Protein AF-A0A6G1S1B2-F1 (afdb_monomer_lite)

Organism: NCBI:txid2861861

Foldseek 3Di:
DPPVVVVVVVCVVVVLVVLCVVQVPDPVSVVVSVVVVVVVVVVVLVPDDPVVNVVVCVVVVAQWAWDDPVVCVVCQVVQVVQAPPPPDRSNVWIKTKHACVVCVVCVVVSRFDDDPRITIGTPVRVD

Secondary structure (DSSP, 8-state):
--HHHHHHHHHHHHHHHHHHHHHTTSHHHHHHHHHHHHHHHHHHHHTS-HHHHHHHHHHHT---EEPPHHHHHHTHHHHHHHSTT--S-GGGS-EEEEEGGG-HHHHHTT-SEEETTEEEEEGGGT-

Radius of gyration: 18.25 Å; chains: 1; bounding box: 41×38×45 Å

Structure (mmCIF, N/CA/C/O backbone):
data_AF-A0A6G1S1B2-F1
#
_entry.id   AF-A0A6G1S1B2-F1
#
loop_
_atom_site.group_PDB
_atom_site.id
_atom_site.type_symbol
_atom_site.label_atom_id
_atom_site.label_alt_id
_atom_site.label_comp_id
_atom_site.label_asym_id
_atom_site.label_entity_id
_atom_site.label_seq_id
_atom_site.pdbx_PDB_ins_code
_atom_site.Cartn_x
_atom_site.Cartn_y
_atom_site.Cartn_z
_atom_site.occupancy
_atom_site.B_iso_or_equiv
_atom_site.auth_seq_id
_atom_site.auth_comp_id
_atom_site.auth_asym_id
_atom_site.auth_atom_id
_atom_site.pdbx_PDB_model_num
ATOM 1 N N . LEU A 1 1 ? 11.494 21.396 3.326 1.00 50.44 1 LEU A N 1
ATOM 2 C CA . LEU A 1 1 ? 12.176 20.185 2.818 1.00 50.44 1 LEU A CA 1
ATOM 3 C C . LEU A 1 1 ? 13.588 20.610 2.468 1.00 50.44 1 LEU A C 1
ATOM 5 O O . LEU A 1 1 ? 13.718 21.593 1.748 1.00 50.44 1 LEU A O 1
ATOM 9 N N . ALA A 1 2 ? 14.609 19.987 3.055 1.00 54.97 2 ALA A N 1
ATOM 10 C CA . ALA A 1 2 ? 15.991 20.320 2.722 1.00 54.97 2 ALA A CA 1
ATOM 11 C C . ALA A 1 2 ? 16.261 19.923 1.260 1.00 54.97 2 ALA A C 1
ATOM 13 O O . ALA A 1 2 ? 15.706 18.940 0.775 1.00 54.97 2 ALA A O 1
ATOM 14 N N . GLU A 1 3 ? 17.091 20.679 0.546 1.00 58.75 3 GLU A N 1
ATOM 15 C CA . GLU A 1 3 ? 17.373 20.485 -0.887 1.00 58.75 3 GLU A CA 1
ATOM 16 C C . GLU A 1 3 ? 17.856 19.051 -1.212 1.00 58.75 3 GLU A C 1
ATOM 18 O O . GLU A 1 3 ? 17.512 18.483 -2.250 1.00 58.75 3 GLU A O 1
ATOM 23 N N . GLY A 1 4 ? 18.546 18.409 -0.259 1.00 68.62 4 GLY A N 1
ATOM 24 C CA . GLY A 1 4 ? 18.976 17.010 -0.347 1.00 68.62 4 GLY A CA 1
ATOM 25 C C . GLY A 1 4 ? 17.836 15.982 -0.389 1.00 68.62 4 GLY A C 1
ATOM 26 O O . GLY A 1 4 ? 17.952 14.984 -1.101 1.00 68.62 4 GLY A O 1
ATOM 27 N N . ASP A 1 5 ? 16.709 16.238 0.283 1.00 80.00 5 ASP A N 1
ATOM 28 C CA . ASP A 1 5 ? 15.552 15.329 0.263 1.00 80.00 5 ASP A CA 1
ATOM 29 C C . ASP A 1 5 ? 14.878 15.317 -1.113 1.00 80.00 5 ASP A C 1
ATOM 31 O O . ASP A 1 5 ? 14.373 14.288 -1.567 1.00 80.00 5 ASP A O 1
ATOM 35 N N . TYR A 1 6 ? 14.866 16.465 -1.794 1.00 87.44 6 TYR A N 1
ATOM 36 C CA . TYR A 1 6 ? 14.256 16.589 -3.114 1.00 87.44 6 TYR A CA 1
ATOM 37 C C . TYR A 1 6 ? 15.073 15.858 -4.184 1.00 87.44 6 TYR A C 1
ATOM 39 O O . TYR A 1 6 ? 14.517 15.090 -4.970 1.00 87.44 6 TYR A O 1
ATOM 47 N N . GLU A 1 7 ? 16.397 16.039 -4.186 1.00 91.94 7 GLU A N 1
ATOM 48 C CA . GLU A 1 7 ? 17.304 15.323 -5.090 1.00 91.94 7 GLU A CA 1
ATOM 49 C C . GLU A 1 7 ? 17.217 13.803 -4.902 1.00 91.94 7 GLU A C 1
ATOM 51 O O . GLU A 1 7 ? 17.144 13.063 -5.887 1.00 91.94 7 GLU A O 1
ATOM 56 N N . ALA A 1 8 ? 17.176 13.328 -3.652 1.00 90.31 8 ALA A N 1
ATOM 57 C CA . ALA A 1 8 ? 17.036 11.907 -3.346 1.00 90.31 8 ALA A CA 1
ATOM 58 C C . ALA A 1 8 ? 15.715 11.334 -3.888 1.00 90.31 8 ALA A C 1
ATOM 60 O O . ALA A 1 8 ? 15.730 10.318 -4.583 1.00 90.31 8 ALA A O 1
ATOM 61 N N . ARG A 1 9 ? 14.588 12.025 -3.662 1.00 90.31 9 ARG A N 1
ATOM 62 C CA . ARG A 1 9 ? 13.274 11.627 -4.200 1.00 90.31 9 ARG A CA 1
ATOM 63 C C . ARG A 1 9 ? 13.241 11.632 -5.724 1.00 90.31 9 ARG A C 1
ATOM 65 O O . ARG A 1 9 ? 12.680 10.718 -6.323 1.00 90.31 9 ARG A O 1
ATOM 72 N N . ARG A 1 10 ? 13.850 12.635 -6.369 1.00 94.38 10 ARG A N 1
ATOM 73 C CA . ARG A 1 10 ? 13.909 12.687 -7.837 1.00 94.38 10 ARG A CA 1
ATOM 74 C C . ARG A 1 10 ? 14.698 11.504 -8.392 1.00 94.38 10 ARG A C 1
ATOM 76 O O . ARG A 1 10 ? 14.250 10.879 -9.350 1.00 94.38 10 ARG A O 1
ATOM 83 N N . LYS A 1 11 ? 15.858 11.202 -7.801 1.00 95.12 11 LYS A N 1
ATOM 84 C CA . LYS A 1 11 ? 16.687 10.061 -8.209 1.00 95.12 11 LYS A CA 1
ATOM 85 C C . LYS A 1 11 ? 15.928 8.750 -8.067 1.00 95.12 11 LYS A C 1
ATOM 87 O O . LYS A 1 11 ? 15.893 8.008 -9.037 1.00 95.12 11 LYS A O 1
ATOM 92 N N . ASP A 1 12 ? 15.282 8.529 -6.926 1.00 94.62 12 ASP A N 1
ATOM 93 C CA . ASP A 1 12 ? 14.482 7.333 -6.653 1.00 94.62 12 ASP A CA 1
ATOM 94 C C . ASP A 1 12 ? 13.368 7.127 -7.691 1.00 94.62 12 ASP A C 1
ATOM 96 O O . ASP A 1 12 ? 13.271 6.068 -8.317 1.00 94.62 12 ASP A O 1
ATOM 100 N N . HIS A 1 13 ? 12.604 8.191 -7.963 1.00 94.12 13 HIS A N 1
ATOM 101 C CA . HIS A 1 13 ? 11.539 8.177 -8.959 1.00 94.12 13 HIS A CA 1
ATOM 102 C C . HIS A 1 13 ? 12.077 7.817 -10.350 1.00 94.12 13 HIS A C 1
ATOM 104 O O . HIS A 1 13 ? 11.562 6.914 -11.001 1.00 94.12 13 HIS A O 1
ATOM 110 N N . ILE A 1 14 ? 13.156 8.466 -10.797 1.00 96.25 14 ILE A N 1
ATOM 111 C CA . ILE A 1 14 ? 13.759 8.185 -12.107 1.00 96.25 14 ILE A CA 1
ATOM 112 C C . ILE A 1 14 ? 14.319 6.756 -12.162 1.00 96.25 14 ILE A C 1
ATOM 114 O O . ILE A 1 14 ? 14.076 6.046 -13.140 1.00 96.25 14 ILE A O 1
ATOM 118 N N . SER A 1 15 ? 15.040 6.312 -11.127 1.00 95.81 15 SER A N 1
ATOM 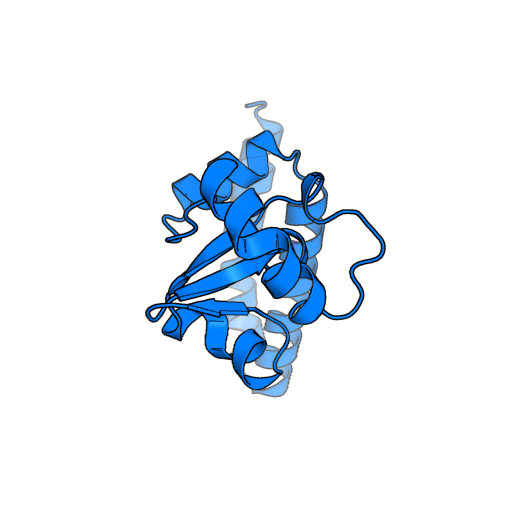119 C CA . SER A 1 15 ? 15.632 4.973 -11.103 1.00 95.81 15 SER A CA 1
ATOM 120 C C . SER A 1 15 ? 14.576 3.878 -11.183 1.00 95.81 15 SER A C 1
ATOM 122 O O . SER A 1 15 ? 14.759 2.948 -11.964 1.00 95.81 15 SER A O 1
ATOM 124 N N . HIS A 1 16 ? 13.448 4.011 -10.477 1.00 95.56 16 HIS A N 1
ATOM 125 C CA . HIS A 1 16 ? 12.366 3.025 -10.516 1.00 95.56 16 HIS A CA 1
ATOM 126 C C . HIS A 1 16 ? 11.866 2.782 -11.951 1.00 95.56 16 HIS A C 1
ATOM 128 O O . HIS A 1 16 ? 11.744 1.639 -12.401 1.00 95.56 16 HIS A O 1
ATOM 134 N N . PHE A 1 17 ? 11.629 3.854 -12.716 1.00 96.62 17 PHE A N 1
ATOM 135 C CA . PHE A 1 17 ? 11.147 3.737 -14.096 1.00 96.62 17 PHE A CA 1
ATOM 136 C C . PHE A 1 17 ? 12.208 3.212 -15.069 1.00 96.62 17 PHE A C 1
ATOM 138 O O . PHE A 1 17 ? 11.869 2.456 -15.978 1.00 96.62 17 PHE A O 1
ATOM 145 N N . ILE A 1 18 ? 13.485 3.550 -14.871 1.00 96.88 18 ILE A N 1
ATOM 146 C CA . ILE A 1 18 ? 14.576 2.983 -15.678 1.00 96.88 18 ILE A CA 1
ATOM 147 C C . ILE A 1 18 ? 14.700 1.475 -15.422 1.00 96.88 18 ILE A C 1
ATOM 149 O O . ILE A 1 18 ? 14.778 0.691 -16.367 1.00 96.88 18 ILE A O 1
ATOM 153 N N . LEU A 1 19 ? 14.671 1.049 -14.156 1.00 95.81 19 LEU A N 1
ATOM 154 C CA . LEU A 1 19 ? 14.789 -0.364 -13.793 1.00 95.81 19 LEU A CA 1
ATOM 155 C C . LEU A 1 19 ? 13.584 -1.173 -14.285 1.00 95.81 19 LEU A C 1
ATOM 157 O O . LEU A 1 19 ? 13.763 -2.295 -14.755 1.00 95.81 19 LEU A O 1
ATOM 161 N N . ARG A 1 20 ? 12.378 -0.592 -14.310 1.00 95.38 20 ARG A N 1
ATOM 162 C CA . ARG A 1 20 ? 11.212 -1.221 -14.952 1.00 95.38 20 ARG A CA 1
ATOM 163 C C . ARG A 1 20 ? 11.460 -1.602 -16.413 1.00 95.38 20 ARG A C 1
ATOM 165 O O . ARG A 1 20 ? 11.003 -2.662 -16.828 1.00 95.38 20 ARG A O 1
ATOM 172 N N . LEU A 1 21 ? 12.186 -0.785 -17.182 1.00 95.62 21 LEU A N 1
ATOM 173 C CA . LEU A 1 21 ? 12.545 -1.111 -18.570 1.00 95.62 21 LEU A CA 1
ATOM 174 C C . LEU A 1 21 ? 13.580 -2.242 -18.654 1.00 95.62 21 LEU A C 1
ATOM 176 O O . LEU A 1 21 ? 13.538 -3.049 -19.579 1.00 95.62 21 LEU A O 1
ATOM 180 N N . ALA A 1 22 ? 14.501 -2.323 -17.692 1.00 94.69 22 ALA A N 1
ATOM 181 C CA . ALA A 1 22 ? 15.518 -3.371 -17.656 1.00 94.69 22 ALA A CA 1
ATOM 182 C C . ALA A 1 22 ? 14.932 -4.738 -17.252 1.00 94.69 22 ALA A C 1
ATOM 184 O O . ALA A 1 22 ? 15.225 -5.749 -17.887 1.00 94.69 22 ALA A O 1
ATOM 185 N N . TYR A 1 23 ? 14.076 -4.771 -16.226 1.00 95.69 23 TYR A N 1
ATOM 186 C CA . TYR A 1 23 ? 13.583 -6.010 -15.613 1.00 95.69 23 TYR A CA 1
ATOM 187 C C . TYR A 1 23 ? 12.247 -6.517 -16.176 1.00 95.69 23 TYR A C 1
ATOM 189 O O . TYR A 1 23 ? 11.752 -7.549 -15.728 1.00 95.69 23 TYR A O 1
ATOM 197 N N . CYS A 1 24 ? 11.653 -5.857 -17.177 1.00 93.81 24 CYS A N 1
ATOM 198 C CA . CYS A 1 24 ? 10.396 -6.318 -17.783 1.00 93.81 24 CYS A CA 1
ATOM 199 C C . CYS A 1 24 ? 10.550 -7.508 -18.749 1.00 93.81 24 CYS A C 1
ATOM 201 O O . CYS A 1 24 ? 9.543 -8.082 -19.162 1.00 93.81 24 CYS A O 1
ATOM 203 N N . GLN A 1 25 ? 11.785 -7.883 -19.099 1.00 93.81 25 GLN A N 1
ATOM 204 C CA . GLN A 1 25 ? 12.090 -8.797 -20.208 1.00 93.81 25 GLN A CA 1
ATOM 205 C C . GLN A 1 25 ? 11.655 -10.250 -19.969 1.00 93.81 25 GLN A C 1
ATOM 207 O O . GLN A 1 25 ? 11.309 -10.949 -20.918 1.00 93.81 25 GLN A O 1
ATOM 212 N N . SER A 1 26 ? 11.652 -10.719 -18.718 1.00 96.00 26 SER A N 1
ATOM 213 C CA . SER A 1 26 ? 11.227 -12.079 -18.360 1.00 96.00 26 SER A CA 1
ATOM 214 C C . SER A 1 26 ? 10.293 -12.071 -17.151 1.00 96.00 26 SER A C 1
ATOM 216 O O . SER A 1 26 ? 10.187 -11.079 -16.430 1.00 96.00 26 SER A O 1
ATOM 218 N N . GLU A 1 27 ? 9.553 -13.161 -16.927 1.00 95.56 27 GLU A N 1
ATOM 219 C CA . GLU A 1 27 ? 8.742 -13.295 -15.706 1.00 95.56 27 GLU A CA 1
ATOM 220 C C . GLU A 1 27 ? 9.590 -13.321 -14.439 1.00 95.56 27 GLU A C 1
ATOM 222 O O . GLU A 1 27 ? 9.226 -12.669 -13.463 1.00 95.56 27 GLU A O 1
ATOM 227 N N . ASP A 1 28 ? 10.722 -14.019 -14.461 1.00 95.94 28 ASP A N 1
ATOM 228 C CA . ASP A 1 28 ? 11.572 -14.156 -13.279 1.00 95.94 28 ASP A CA 1
ATOM 229 C C . ASP A 1 28 ? 12.182 -12.813 -12.869 1.00 95.94 28 ASP A C 1
ATOM 231 O O . ASP A 1 28 ? 12.157 -12.463 -11.690 1.00 95.94 28 ASP A O 1
ATOM 235 N N . LEU A 1 29 ? 12.631 -12.006 -13.838 1.00 95.44 29 LEU A N 1
ATOM 236 C CA . LEU A 1 29 ? 13.128 -10.654 -13.576 1.00 95.44 29 LEU A CA 1
ATOM 237 C C . LEU A 1 29 ? 12.018 -9.737 -13.054 1.00 95.44 29 LEU A C 1
ATOM 239 O O . LEU A 1 29 ? 12.245 -8.988 -12.106 1.00 95.44 29 LEU A O 1
ATOM 243 N N . ARG A 1 30 ? 10.803 -9.834 -13.611 1.00 96.00 30 ARG A N 1
ATOM 244 C CA . ARG A 1 30 ? 9.645 -9.071 -13.123 1.00 96.00 30 ARG A CA 1
ATOM 245 C C . ARG A 1 30 ? 9.291 -9.436 -11.686 1.00 96.00 30 ARG A C 1
ATOM 247 O O . ARG A 1 30 ? 9.107 -8.536 -10.873 1.00 96.00 30 ARG A O 1
ATOM 254 N N . ARG A 1 31 ? 9.213 -10.731 -11.362 1.00 95.19 31 ARG A N 1
ATOM 255 C CA . ARG A 1 31 ? 8.932 -11.210 -9.997 1.00 95.19 31 ARG A CA 1
ATOM 256 C C . ARG A 1 31 ? 10.009 -10.754 -9.021 1.00 95.19 31 ARG A C 1
ATOM 258 O O . ARG A 1 31 ? 9.677 -10.247 -7.955 1.00 95.19 31 ARG A O 1
ATOM 265 N N . TRP A 1 32 ? 11.278 -10.891 -9.400 1.00 95.62 32 TRP A N 1
ATOM 266 C CA . TRP A 1 32 ? 12.400 -10.459 -8.573 1.00 95.62 32 TRP A CA 1
ATOM 267 C C . TRP A 1 32 ? 12.373 -8.947 -8.316 1.00 95.62 32 TRP A C 1
ATOM 269 O O . TRP A 1 32 ? 12.466 -8.524 -7.166 1.00 95.62 32 TRP A O 1
ATOM 279 N N . PHE A 1 33 ? 12.168 -8.136 -9.358 1.00 96.12 33 PHE A N 1
ATOM 280 C CA . PHE A 1 33 ? 12.089 -6.680 -9.232 1.00 96.12 33 PHE A CA 1
ATOM 281 C C . PHE A 1 33 ? 10.909 -6.246 -8.355 1.00 96.12 33 PHE A C 1
ATOM 283 O O . PHE A 1 33 ? 11.087 -5.423 -7.463 1.00 96.12 33 PHE A O 1
ATOM 290 N N . LEU A 1 34 ? 9.725 -6.841 -8.549 1.00 95.38 34 LEU A N 1
ATOM 291 C CA . LEU A 1 34 ? 8.561 -6.572 -7.701 1.00 95.38 34 LEU A CA 1
ATOM 292 C C . LEU A 1 34 ? 8.839 -6.911 -6.235 1.00 95.38 34 LEU A C 1
ATOM 294 O O . LEU A 1 34 ? 8.525 -6.104 -5.368 1.00 95.38 34 LEU A O 1
ATOM 298 N N . GLN A 1 35 ? 9.462 -8.057 -5.956 1.00 94.62 35 GLN A N 1
ATOM 299 C CA . GLN A 1 35 ? 9.809 -8.447 -4.590 1.00 94.62 35 GLN A CA 1
ATOM 300 C C . GLN A 1 35 ? 10.752 -7.429 -3.933 1.00 94.62 35 GLN A C 1
ATOM 302 O O . GLN A 1 35 ? 10.488 -6.988 -2.819 1.00 94.62 35 GLN A O 1
ATOM 307 N N . GLN A 1 36 ? 11.817 -7.018 -4.629 1.00 95.75 36 GLN A N 1
ATOM 308 C CA . GLN A 1 36 ? 12.773 -6.042 -4.096 1.00 95.75 36 GLN A CA 1
ATOM 309 C C . GLN A 1 36 ? 12.143 -4.661 -3.869 1.00 95.75 36 GLN A C 1
ATOM 311 O O . GLN A 1 36 ? 12.357 -4.056 -2.821 1.00 95.75 36 GLN A O 1
ATOM 316 N N . GLU A 1 37 ? 11.333 -4.172 -4.811 1.00 95.69 37 GLU A N 1
ATOM 317 C CA . GLU A 1 37 ? 10.617 -2.897 -4.660 1.00 95.69 37 GLU A CA 1
ATOM 318 C C . GLU A 1 37 ? 9.595 -2.946 -3.516 1.00 95.69 37 GLU A C 1
ATOM 320 O O . GLU A 1 37 ? 9.464 -1.983 -2.761 1.00 95.69 37 GLU A O 1
ATOM 325 N N . MET A 1 38 ? 8.899 -4.075 -3.342 1.00 93.50 38 MET A N 1
ATOM 326 C CA . MET A 1 38 ? 7.988 -4.274 -2.213 1.00 93.50 38 MET A CA 1
ATOM 327 C C . MET A 1 38 ? 8.729 -4.263 -0.876 1.00 93.50 38 MET A C 1
ATOM 329 O O . MET A 1 38 ? 8.262 -3.636 0.072 1.00 93.50 38 MET A O 1
ATOM 333 N N . ASP A 1 39 ? 9.883 -4.921 -0.787 1.00 93.44 39 ASP A N 1
ATOM 334 C CA . ASP A 1 39 ? 10.677 -4.948 0.443 1.00 93.44 39 ASP A CA 1
ATOM 335 C C . ASP A 1 39 ? 11.265 -3.564 0.769 1.00 93.44 39 ASP A C 1
ATOM 337 O O . ASP A 1 39 ? 11.258 -3.146 1.929 1.00 93.44 39 ASP A O 1
ATOM 341 N N . LEU A 1 40 ? 11.679 -2.800 -0.249 1.00 92.88 40 LEU A N 1
ATOM 342 C CA . LEU A 1 40 ? 12.105 -1.408 -0.086 1.00 92.88 40 LEU A CA 1
ATOM 343 C C . LEU A 1 40 ? 10.957 -0.514 0.403 1.00 92.88 40 LEU A C 1
ATOM 345 O O . LEU A 1 40 ? 11.161 0.315 1.295 1.00 92.88 40 LEU A O 1
ATOM 349 N N . LEU A 1 41 ? 9.755 -0.682 -0.157 1.00 91.75 41 LEU A N 1
ATOM 350 C CA . LEU A 1 41 ? 8.568 0.047 0.282 1.00 91.75 41 LEU A CA 1
ATOM 351 C C . LEU A 1 41 ? 8.236 -0.278 1.741 1.00 91.75 41 LEU A C 1
ATOM 353 O O . LEU A 1 41 ? 8.063 0.649 2.527 1.00 91.75 41 LEU A O 1
ATOM 357 N N . ARG A 1 42 ? 8.219 -1.563 2.118 1.00 89.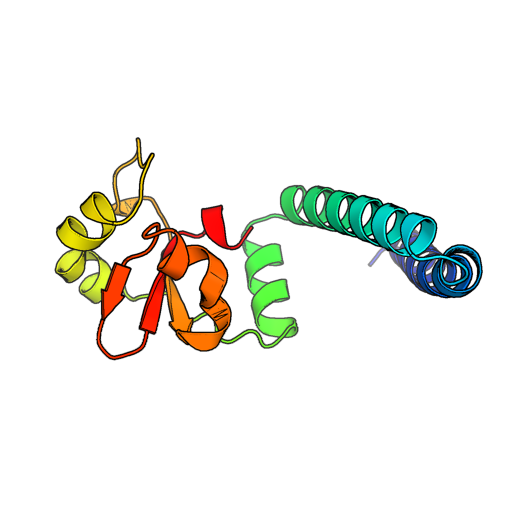44 42 ARG A N 1
ATOM 358 C CA . ARG A 1 42 ? 7.995 -2.001 3.507 1.00 89.44 42 ARG A CA 1
ATOM 359 C C . ARG A 1 42 ? 8.997 -1.381 4.466 1.00 89.44 42 ARG A C 1
ATOM 361 O O . ARG A 1 42 ? 8.604 -0.848 5.498 1.00 89.44 42 ARG A O 1
ATOM 368 N N . TYR A 1 43 ? 10.285 -1.415 4.125 1.00 91.00 43 TYR A N 1
ATOM 369 C CA . TYR A 1 43 ? 11.324 -0.797 4.946 1.00 91.00 43 TYR A CA 1
ATOM 370 C C . TYR A 1 43 ? 11.056 0.700 5.149 1.00 91.00 43 TYR A C 1
ATOM 372 O O . TYR A 1 43 ? 10.989 1.166 6.283 1.00 91.00 43 TYR A O 1
ATOM 380 N N . ARG A 1 44 ? 10.817 1.446 4.064 1.00 89.81 44 ARG A N 1
ATOM 381 C CA . ARG A 1 44 ? 10.527 2.886 4.142 1.00 89.81 44 ARG A CA 1
ATOM 382 C C . ARG A 1 44 ? 9.258 3.186 4.926 1.00 89.81 44 ARG A C 1
ATOM 384 O O . ARG A 1 44 ? 9.231 4.172 5.649 1.00 89.81 44 ARG A O 1
ATOM 391 N N . PHE A 1 45 ? 8.226 2.363 4.774 1.00 87.19 45 PHE A N 1
ATOM 392 C CA . PHE A 1 45 ? 6.960 2.522 5.477 1.00 87.19 45 PHE A CA 1
ATOM 393 C C . PHE A 1 45 ? 7.113 2.281 6.986 1.00 87.19 45 PHE A C 1
ATOM 395 O O . PHE A 1 45 ? 6.616 3.072 7.787 1.00 87.19 45 PHE A O 1
ATOM 402 N N . ASN A 1 46 ? 7.896 1.273 7.376 1.00 86.94 46 ASN A N 1
ATOM 403 C CA . ASN A 1 46 ? 8.212 0.984 8.776 1.00 86.94 46 ASN A CA 1
ATOM 404 C C . ASN A 1 46 ? 9.049 2.085 9.448 1.00 86.94 46 ASN A C 1
ATOM 406 O O . ASN A 1 46 ? 8.868 2.339 10.637 1.00 86.94 46 ASN A O 1
ATOM 410 N N . GLU A 1 47 ? 9.906 2.780 8.699 1.00 89.25 47 GLU A N 1
ATOM 411 C CA . GLU A 1 47 ? 10.683 3.925 9.201 1.00 89.25 47 GLU A CA 1
ATOM 412 C C . GLU A 1 47 ? 9.834 5.202 9.396 1.00 89.25 47 GLU A C 1
ATOM 414 O O . GLU A 1 47 ? 10.283 6.156 10.036 1.00 89.25 47 GLU A O 1
ATOM 419 N N . LEU A 1 48 ? 8.606 5.263 8.860 1.00 86.56 48 LEU A N 1
ATOM 420 C CA . LEU A 1 48 ? 7.711 6.408 9.063 1.00 86.56 48 LEU A CA 1
ATOM 421 C C . LEU A 1 48 ? 7.115 6.413 10.474 1.00 86.56 48 LEU A C 1
ATOM 423 O O . LEU A 1 48 ? 6.742 5.370 11.011 1.00 86.56 48 LEU A O 1
ATOM 427 N N . THR A 1 49 ? 6.919 7.615 11.022 1.00 87.19 49 THR A N 1
ATOM 428 C CA . THR A 1 49 ? 6.120 7.829 12.236 1.00 87.19 49 THR A CA 1
ATOM 429 C C . THR A 1 49 ? 4.633 7.612 11.961 1.00 87.19 49 THR A C 1
ATOM 431 O O . THR A 1 49 ? 4.164 7.896 10.857 1.00 87.19 49 THR A O 1
ATOM 434 N N . ASP A 1 50 ? 3.862 7.225 12.980 1.00 79.88 50 ASP A N 1
ATOM 435 C CA . ASP A 1 50 ? 2.413 6.975 12.858 1.00 79.88 50 ASP A CA 1
ATOM 436 C C . ASP A 1 50 ? 1.655 8.150 12.219 1.00 79.88 50 ASP A C 1
ATOM 438 O O . ASP A 1 50 ? 0.813 7.966 11.342 1.00 79.88 50 ASP A O 1
ATOM 442 N N . SER A 1 51 ? 2.026 9.386 12.572 1.00 83.06 51 SER A N 1
ATOM 443 C CA . SER A 1 51 ? 1.433 10.603 12.004 1.00 83.06 51 SER A CA 1
ATOM 444 C C . SER A 1 51 ? 1.713 10.794 10.509 1.00 83.06 51 SER A C 1
ATOM 446 O O . SER A 1 51 ? 0.895 11.375 9.796 1.00 83.06 51 SER A O 1
ATOM 448 N N . LEU A 1 52 ? 2.867 10.335 10.017 1.00 84.88 52 LEU A N 1
ATOM 449 C CA . LEU A 1 52 ? 3.207 10.377 8.596 1.00 84.88 52 LEU A CA 1
ATOM 450 C C . LEU A 1 52 ? 2.573 9.209 7.843 1.00 84.88 52 LEU A C 1
ATOM 452 O O . LEU A 1 52 ? 2.131 9.416 6.715 1.00 84.88 52 LEU A O 1
ATOM 456 N N . ARG A 1 53 ? 2.474 8.025 8.464 1.00 82.69 53 ARG A N 1
ATOM 457 C CA . ARG A 1 53 ? 1.740 6.883 7.897 1.00 82.69 53 ARG A CA 1
ATOM 458 C C . ARG A 1 53 ? 0.279 7.239 7.670 1.00 82.69 53 ARG A C 1
ATOM 460 O O . ARG A 1 53 ? -0.213 7.059 6.563 1.00 82.69 53 ARG A O 1
ATOM 467 N N . GLN A 1 54 ? -0.379 7.841 8.660 1.00 77.50 54 GLN A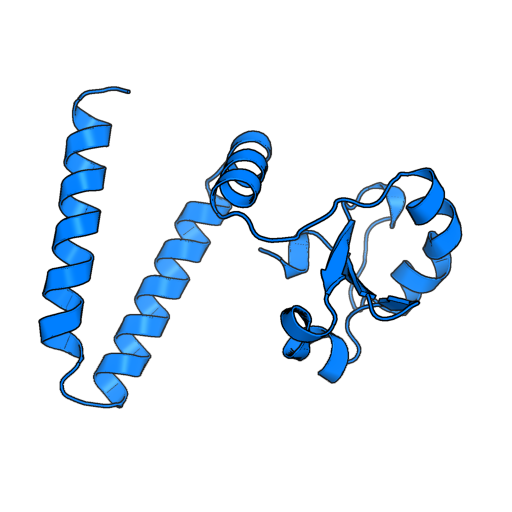 N 1
ATOM 468 C CA . GLN A 1 54 ? -1.769 8.274 8.525 1.00 77.50 54 GLN A CA 1
ATOM 469 C C . GLN A 1 54 ? -1.946 9.281 7.378 1.00 77.50 54 GLN A C 1
ATOM 471 O O . GLN A 1 54 ? -2.776 9.071 6.499 1.00 77.50 54 GLN A O 1
ATOM 476 N N . LYS A 1 55 ? -1.098 10.317 7.309 1.00 84.12 55 LYS A N 1
ATOM 477 C CA . LYS A 1 55 ? -1.116 11.287 6.198 1.00 84.12 55 LYS A CA 1
ATOM 478 C C . LYS A 1 55 ? -0.858 10.643 4.837 1.00 84.12 55 LYS A C 1
ATOM 480 O O . LYS A 1 55 ? -1.409 11.089 3.835 1.00 84.12 55 LYS A O 1
ATOM 485 N N . PHE A 1 56 ? 0.008 9.634 4.782 1.00 83.94 56 PHE A N 1
ATOM 486 C CA . PHE A 1 56 ? 0.268 8.882 3.559 1.00 83.94 56 PHE A CA 1
ATOM 487 C C . PHE A 1 56 ? -0.971 8.092 3.130 1.00 83.94 56 PHE A C 1
ATOM 489 O O . PHE A 1 56 ? -1.374 8.203 1.977 1.00 83.94 56 PHE A O 1
ATOM 496 N N . LEU A 1 57 ? -1.616 7.367 4.048 1.00 79.44 57 LEU A N 1
ATOM 497 C CA . LEU A 1 57 ? -2.841 6.614 3.762 1.00 79.44 57 LEU A CA 1
ATOM 498 C C . LEU A 1 57 ? -3.980 7.534 3.289 1.00 79.44 57 LEU A C 1
ATOM 500 O O . LEU A 1 57 ? -4.634 7.228 2.292 1.00 79.44 57 LEU A O 1
ATOM 504 N N . GLU A 1 58 ? -4.148 8.696 3.929 1.00 79.81 58 GLU A N 1
ATOM 505 C CA . GLU A 1 58 ? -5.096 9.737 3.503 1.00 79.81 58 GLU A CA 1
ATOM 506 C C . GLU A 1 58 ? -4.773 10.268 2.097 1.00 79.81 58 GLU A C 1
ATOM 508 O O . GLU A 1 58 ? -5.670 10.464 1.278 1.00 79.81 58 GLU A O 1
ATOM 513 N N . HIS A 1 59 ? -3.490 10.473 1.781 1.00 82.31 59 HIS A N 1
ATOM 514 C CA . HIS A 1 59 ? -3.063 10.978 0.475 1.00 82.31 59 HIS A CA 1
ATOM 515 C C . HIS A 1 59 ? -3.256 9.964 -0.659 1.00 82.31 59 HIS A C 1
ATOM 517 O O . HIS A 1 59 ? -3.623 10.347 -1.770 1.00 82.31 59 HIS A O 1
ATOM 523 N N . VAL A 1 60 ? -3.012 8.678 -0.392 1.00 78.62 60 VAL A N 1
ATOM 524 C CA . VAL A 1 60 ? -3.180 7.592 -1.374 1.00 78.62 60 VAL A CA 1
ATOM 525 C C . VAL A 1 60 ? -4.667 7.287 -1.623 1.00 78.62 60 VAL A C 1
ATOM 527 O O . VAL A 1 60 ? -4.996 6.584 -2.576 1.00 78.62 60 VAL A O 1
ATOM 530 N N . ASN A 1 61 ? -5.571 7.890 -0.841 1.00 69.00 61 ASN A N 1
ATOM 531 C CA . ASN A 1 61 ? -7.022 7.771 -0.977 1.00 69.00 61 ASN A CA 1
ATOM 532 C C . ASN A 1 61 ? -7.495 6.311 -0.904 1.00 69.00 61 ASN A C 1
ATOM 534 O O . ASN A 1 61 ? -8.393 5.885 -1.632 1.00 69.00 61 ASN A O 1
ATOM 538 N N . LEU A 1 62 ? -6.845 5.529 -0.039 1.00 69.06 62 LEU A N 1
ATOM 539 C CA . LEU A 1 62 ? -7.307 4.187 0.281 1.00 69.06 62 LEU A CA 1
ATOM 540 C C . LEU A 1 62 ? -8.465 4.309 1.285 1.00 69.06 62 LEU A C 1
ATOM 542 O O . LEU A 1 62 ? -8.339 5.069 2.249 1.00 69.06 62 LEU A O 1
ATOM 546 N N . PRO A 1 63 ? -9.587 3.594 1.086 1.00 65.75 63 PRO A N 1
ATOM 547 C CA . PRO A 1 63 ? -10.763 3.667 1.952 1.00 65.75 63 PRO A CA 1
ATOM 548 C C . PRO A 1 63 ? -10.527 2.909 3.269 1.00 65.75 63 PRO A C 1
ATOM 550 O O . PRO A 1 63 ? -11.180 1.908 3.558 1.00 65.75 63 PRO A O 1
ATOM 553 N N . PHE A 1 64 ? -9.561 3.366 4.065 1.00 72.25 64 PHE A N 1
ATOM 554 C CA . PHE A 1 64 ? -9.296 2.861 5.406 1.00 72.25 64 PHE A CA 1
ATOM 555 C C . PHE A 1 64 ? -9.995 3.763 6.420 1.00 72.25 64 PHE A C 1
ATOM 557 O O . PHE A 1 64 ? -9.452 4.774 6.864 1.00 72.25 64 PHE A O 1
ATOM 564 N N . GLU A 1 65 ? -11.221 3.405 6.789 1.00 77.44 65 GLU A N 1
ATOM 565 C CA . GLU A 1 65 ? -11.954 4.107 7.842 1.00 77.44 65 GLU A CA 1
ATOM 566 C C . GLU A 1 65 ? -11.543 3.536 9.202 1.00 77.44 65 GLU A C 1
ATOM 568 O O . GLU A 1 65 ? -11.858 2.388 9.517 1.00 77.44 65 GLU A O 1
ATOM 573 N N . ALA A 1 66 ? -10.838 4.312 10.029 1.00 81.88 66 ALA A N 1
ATOM 574 C CA . ALA A 1 66 ? -10.584 3.911 11.412 1.00 81.88 66 ALA A CA 1
ATOM 575 C C . ALA A 1 66 ? -11.919 3.751 12.162 1.00 81.88 66 ALA A C 1
ATOM 577 O O . ALA A 1 66 ? -12.803 4.605 12.060 1.00 81.88 66 ALA A O 1
ATOM 578 N N . ILE A 1 67 ? -12.081 2.656 12.909 1.00 84.56 67 ILE A N 1
ATOM 579 C CA . ILE A 1 67 ? -13.318 2.428 13.665 1.00 84.56 67 ILE A CA 1
ATOM 580 C C . ILE A 1 67 ? -13.381 3.320 14.906 1.00 84.56 67 ILE A C 1
ATOM 582 O O . ILE A 1 67 ? -12.360 3.606 15.531 1.00 84.56 67 ILE A O 1
AT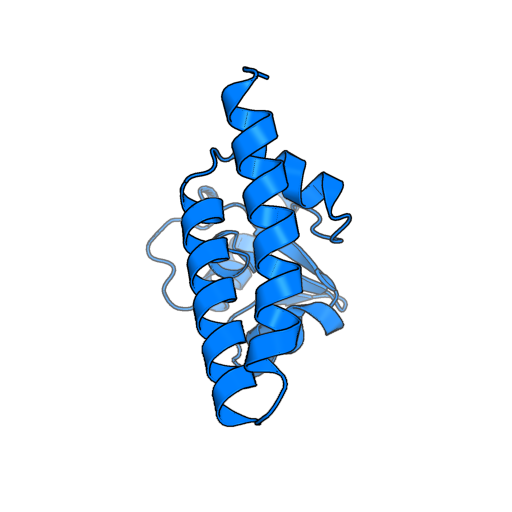OM 586 N N . SER A 1 68 ? -14.588 3.737 15.292 1.00 83.94 68 SER A N 1
ATOM 587 C CA . SER A 1 68 ? -14.791 4.458 16.550 1.00 83.94 68 SER A CA 1
ATOM 588 C C . SER A 1 68 ? -14.545 3.548 17.757 1.00 83.94 68 SER A C 1
ATOM 590 O O . SER A 1 68 ? -14.741 2.332 17.690 1.00 83.94 68 SER A O 1
ATOM 592 N N . GLU A 1 69 ? -14.155 4.144 18.886 1.00 82.75 69 GLU A N 1
ATOM 593 C CA . GLU A 1 69 ? -13.909 3.396 20.126 1.00 82.75 69 GLU A CA 1
ATOM 594 C C . GLU A 1 69 ? -15.187 2.707 20.643 1.00 82.75 69 GLU A C 1
ATOM 596 O O . GLU A 1 69 ? -15.114 1.604 21.180 1.00 82.75 69 GLU A O 1
ATOM 601 N N . ASP A 1 70 ? -16.366 3.289 20.395 1.00 84.00 70 ASP A N 1
ATOM 602 C CA . ASP A 1 70 ? -17.659 2.678 20.736 1.00 84.00 70 ASP A CA 1
ATOM 603 C C . ASP A 1 70 ? -17.895 1.376 19.955 1.00 84.00 70 ASP A C 1
ATOM 605 O O . ASP A 1 70 ? -18.215 0.338 20.539 1.00 84.00 70 ASP A O 1
ATOM 609 N N . LEU A 1 71 ? -17.670 1.404 18.634 1.00 82.38 71 LEU A N 1
ATOM 610 C CA . LEU A 1 71 ? -17.825 0.230 17.771 1.00 82.38 71 LEU A CA 1
ATOM 611 C C . LEU A 1 71 ? -16.776 -0.838 18.103 1.00 82.38 71 LEU A C 1
ATOM 613 O O . LEU A 1 71 ? -17.058 -2.035 18.095 1.00 82.38 71 LEU A O 1
ATOM 617 N N . LYS A 1 72 ? -15.559 -0.404 18.431 1.00 84.19 72 LYS A N 1
ATOM 618 C CA . LYS A 1 72 ? -14.472 -1.276 18.877 1.00 84.19 72 LYS A CA 1
ATOM 619 C C . LYS A 1 72 ? -14.788 -1.958 20.207 1.00 84.19 72 LYS A C 1
ATOM 621 O O . LYS A 1 72 ? -14.464 -3.131 20.371 1.00 84.19 72 LYS A O 1
ATOM 626 N N . ALA A 1 73 ? -15.427 -1.255 21.142 1.00 83.69 73 ALA A N 1
ATOM 627 C CA . ALA A 1 73 ? -15.865 -1.829 22.409 1.00 83.69 73 ALA A CA 1
ATOM 628 C C . ALA A 1 73 ? -16.964 -2.882 22.197 1.00 83.69 73 ALA A C 1
ATOM 630 O O . ALA A 1 73 ? -16.871 -3.970 22.771 1.00 83.69 73 ALA A O 1
ATOM 631 N N . GLU A 1 74 ? -17.942 -2.596 21.331 1.00 86.44 74 GLU A N 1
ATOM 632 C CA . GLU A 1 74 ? -19.017 -3.530 20.968 1.00 86.44 74 GLU A CA 1
ATOM 633 C C . GLU A 1 74 ? -18.464 -4.812 20.327 1.00 86.44 74 GLU A C 1
ATOM 635 O O . GLU A 1 74 ? -18.808 -5.918 20.740 1.00 86.44 74 GLU A O 1
ATOM 640 N N . LEU A 1 75 ? -17.549 -4.670 19.363 1.00 83.56 75 LEU A N 1
ATOM 641 C CA . LEU A 1 75 ? -16.981 -5.784 18.595 1.00 83.56 75 LEU A CA 1
ATOM 642 C C . LEU A 1 75 ? -15.750 -6.425 19.254 1.00 83.56 75 LEU A C 1
ATOM 644 O O . LEU A 1 75 ? -15.138 -7.324 18.679 1.00 83.56 75 LEU A O 1
ATOM 648 N N . SER A 1 76 ? -15.361 -5.987 20.454 1.00 82.12 76 SER A N 1
ATOM 649 C CA . SER A 1 76 ? -14.081 -6.352 21.080 1.00 82.12 76 SER A CA 1
ATOM 650 C C . SER A 1 76 ? -13.854 -7.864 21.184 1.00 82.12 76 SER A C 1
ATOM 652 O O . SER A 1 76 ? -12.783 -8.358 20.828 1.00 82.12 76 SER A O 1
ATOM 654 N N . HIS A 1 77 ? -14.872 -8.610 21.613 1.00 83.06 77 HIS A N 1
ATOM 655 C CA . HIS A 1 77 ? -14.814 -10.067 21.736 1.00 83.06 77 HIS A CA 1
ATOM 656 C C . HIS A 1 77 ? -14.649 -10.762 20.372 1.00 83.06 77 HIS A C 1
ATOM 658 O O . HIS A 1 77 ? -13.867 -11.701 20.228 1.00 83.06 77 HIS A O 1
ATOM 664 N N . GLU A 1 78 ? -15.355 -10.285 19.347 1.00 85.12 78 GLU A N 1
ATOM 665 C CA . GLU A 1 78 ? -15.334 -10.864 17.999 1.00 85.12 78 GLU A CA 1
ATOM 666 C C . GLU A 1 78 ? -14.011 -10.574 17.280 1.00 85.12 78 GLU A C 1
ATOM 668 O O . GLU A 1 78 ? -13.446 -11.465 16.638 1.00 85.12 78 GLU A O 1
ATOM 673 N N . LEU A 1 79 ? -13.472 -9.364 17.455 1.00 83.75 79 LEU A N 1
ATOM 674 C CA . LEU A 1 79 ? -12.154 -8.968 16.955 1.00 83.75 79 LEU A CA 1
ATOM 675 C C . LEU A 1 79 ? -11.041 -9.820 17.575 1.00 83.75 79 LEU A C 1
ATOM 677 O O . LEU A 1 79 ? -10.141 -10.263 16.861 1.00 83.75 79 LEU A O 1
ATOM 681 N N . GLN A 1 80 ? -11.123 -10.106 18.879 1.00 81.44 80 GLN A N 1
ATOM 682 C CA . GLN A 1 80 ? -10.144 -10.947 19.569 1.00 81.44 80 GLN A CA 1
ATOM 683 C C . GLN A 1 80 ? -10.156 -12.391 19.054 1.00 81.44 80 GLN A C 1
ATOM 685 O O . GLN A 1 80 ? -9.101 -12.983 18.843 1.00 81.44 80 GLN A O 1
ATOM 690 N N . MET A 1 81 ? -11.345 -12.953 18.830 1.00 80.75 81 MET A N 1
ATOM 691 C CA . MET A 1 81 ? -11.506 -14.326 18.342 1.00 80.75 81 MET A CA 1
ATOM 692 C C . MET A 1 81 ? -11.097 -14.488 16.874 1.00 80.75 81 MET A C 1
ATOM 694 O O . MET A 1 81 ? -10.622 -15.552 16.479 1.00 80.75 81 MET A O 1
ATOM 698 N N . SER A 1 82 ? -11.292 -13.445 16.067 1.00 78.69 82 SER A N 1
ATOM 699 C CA . SER A 1 82 ? -11.082 -13.495 14.616 1.00 78.69 82 SER A CA 1
ATOM 700 C C . SER A 1 82 ? -9.667 -13.117 14.183 1.00 78.69 82 SER A C 1
ATOM 702 O O . SER A 1 82 ? -9.338 -13.336 13.022 1.00 78.69 82 SER A O 1
ATOM 704 N N . THR A 1 83 ? -8.840 -12.572 15.086 1.00 74.94 83 THR A N 1
ATOM 705 C CA . THR A 1 83 ? -7.469 -12.123 14.793 1.00 74.94 83 THR A CA 1
ATOM 706 C C . THR A 1 83 ? -6.446 -13.077 15.430 1.00 74.94 83 THR A C 1
ATOM 708 O O . THR A 1 83 ? -6.149 -12.966 16.624 1.00 74.94 83 THR A O 1
ATOM 711 N N . PRO A 1 84 ? -5.883 -14.044 14.680 1.00 67.25 84 PRO A N 1
ATOM 712 C CA . PRO A 1 84 ? -4.944 -15.015 15.232 1.00 67.25 84 PRO A CA 1
ATOM 713 C C . PRO A 1 84 ? -3.625 -14.338 15.630 1.00 67.25 84 PRO A C 1
ATOM 715 O O . PRO A 1 84 ? -3.024 -13.623 14.832 1.00 67.25 84 PRO A O 1
ATOM 718 N N . GLY A 1 85 ? -3.125 -14.608 16.840 1.00 66.56 85 GLY A N 1
ATOM 719 C CA . GLY A 1 85 ? -1.829 -14.087 17.303 1.00 66.56 85 GLY A CA 1
ATOM 720 C C . GLY A 1 85 ? -1.884 -12.728 18.009 1.00 66.56 85 GLY A C 1
ATOM 721 O O . GLY A 1 85 ? -0.835 -12.125 18.239 1.00 66.56 85 GLY A O 1
ATOM 722 N N . LEU A 1 86 ? -3.077 -12.254 18.384 1.00 64.62 86 LEU A N 1
ATOM 723 C CA . LEU A 1 86 ? -3.240 -11.079 19.238 1.00 64.62 86 LEU A CA 1
ATOM 724 C C . LEU A 1 86 ? -2.786 -11.400 20.674 1.00 64.62 86 LEU A C 1
ATOM 726 O O . LEU A 1 86 ? -3.495 -12.049 21.438 1.00 64.62 86 LEU A O 1
ATOM 730 N N . THR A 1 87 ? -1.576 -10.977 21.043 1.00 57.88 87 THR A N 1
ATOM 731 C CA . THR A 1 87 ? -1.060 -11.094 22.421 1.00 57.88 87 THR A CA 1
ATOM 732 C C . THR A 1 87 ? -1.433 -9.894 23.293 1.00 57.88 87 THR A C 1
ATOM 734 O O . THR A 1 87 ? -1.339 -9.966 24.515 1.00 57.88 87 THR A O 1
ATOM 737 N N . CYS A 1 88 ? -1.822 -8.781 22.669 1.00 60.28 88 CYS A N 1
ATOM 738 C CA . CYS A 1 88 ? -2.200 -7.525 23.308 1.00 60.28 88 CYS A CA 1
ATOM 739 C C . CYS A 1 88 ? -3.722 -7.343 23.354 1.00 60.28 88 CYS A C 1
ATOM 741 O O . CYS A 1 88 ? -4.481 -7.996 22.636 1.00 60.28 88 CYS A O 1
ATOM 743 N N . ASN A 1 89 ? -4.167 -6.458 24.246 1.00 67.00 89 ASN A N 1
ATOM 744 C CA . ASN A 1 89 ? -5.577 -6.157 24.431 1.00 67.00 89 ASN A CA 1
ATOM 745 C C . ASN A 1 89 ? -6.110 -5.445 23.179 1.00 67.00 89 ASN A C 1
ATOM 747 O O . ASN A 1 89 ? -5.466 -4.529 22.672 1.00 67.00 89 ASN A O 1
ATOM 751 N N . VAL A 1 90 ? -7.300 -5.825 22.700 1.00 69.44 90 VAL A N 1
ATOM 752 C CA . VAL A 1 90 ? -7.936 -5.238 21.498 1.00 69.44 90 VAL A CA 1
ATOM 753 C C . VAL A 1 90 ? -8.018 -3.708 21.598 1.00 69.44 90 VAL A C 1
ATOM 755 O O . VAL A 1 90 ? -7.945 -3.010 20.593 1.00 69.44 90 VAL A O 1
ATOM 758 N N . LYS A 1 91 ? -8.102 -3.179 22.825 1.00 68.62 91 LYS A N 1
ATOM 759 C CA . LYS A 1 91 ? -8.141 -1.746 23.148 1.00 68.62 91 LYS A CA 1
ATOM 760 C C . LYS A 1 91 ? -6.899 -0.967 22.717 1.00 68.62 91 LYS A C 1
ATOM 762 O O . LYS A 1 91 ? -7.040 0.183 22.319 1.00 68.62 91 LYS A O 1
ATOM 767 N N . ASP A 1 92 ? -5.724 -1.582 22.708 1.00 73.44 92 ASP A N 1
ATOM 768 C CA . ASP A 1 92 ? -4.471 -0.878 22.399 1.00 73.44 92 ASP A CA 1
ATOM 769 C C . ASP A 1 92 ? -4.182 -0.827 20.890 1.00 73.44 92 ASP A C 1
ATOM 771 O O . ASP A 1 92 ? -3.243 -0.169 20.449 1.00 73.44 92 ASP A O 1
ATOM 775 N N . ILE A 1 93 ? -4.988 -1.524 20.085 1.00 77.56 93 ILE A N 1
ATOM 776 C CA . ILE A 1 93 ? -4.768 -1.693 18.651 1.00 77.56 93 ILE A CA 1
ATOM 777 C C . ILE A 1 93 ? -5.770 -0.841 17.875 1.00 77.56 93 ILE A C 1
ATOM 779 O O . ILE A 1 93 ? -6.971 -0.839 18.159 1.00 77.56 93 ILE A O 1
ATOM 783 N N . MET A 1 94 ? -5.280 -0.119 16.872 1.00 79.19 94 MET A N 1
ATOM 784 C CA . MET A 1 94 ? -6.125 0.550 15.885 1.00 79.19 94 MET A CA 1
ATOM 785 C C . MET A 1 94 ? -6.673 -0.485 14.901 1.00 79.19 94 MET A C 1
ATOM 787 O O . MET A 1 94 ? -5.919 -1.282 14.338 1.00 79.19 94 MET A O 1
ATOM 791 N N . PHE A 1 95 ? -7.984 -0.457 14.688 1.00 85.00 95 PHE A N 1
ATOM 792 C CA . PHE A 1 95 ? -8.660 -1.276 13.688 1.00 85.00 95 PHE A CA 1
ATOM 793 C C . PHE A 1 95 ? -9.243 -0.378 12.606 1.00 85.00 95 PHE A C 1
ATOM 795 O O . PHE A 1 95 ? -9.758 0.707 12.887 1.00 85.00 95 PHE A O 1
ATOM 802 N N . TYR A 1 96 ? -9.199 -0.867 11.375 1.00 86.31 96 TYR A N 1
ATOM 803 C CA . TYR A 1 96 ? -9.738 -0.183 10.215 1.00 86.31 96 TYR A CA 1
ATOM 804 C C . TYR A 1 96 ? -10.827 -1.032 9.585 1.00 86.31 96 TYR A C 1
ATOM 806 O O . TYR A 1 96 ? -10.726 -2.257 9.491 1.00 86.31 96 TYR A O 1
ATOM 814 N N . LYS A 1 97 ? -11.878 -0.355 9.154 1.00 88.25 97 LYS A N 1
ATOM 815 C CA . LYS A 1 97 ? -12.971 -0.902 8.375 1.00 88.25 97 LYS A CA 1
ATOM 816 C C . LYS A 1 97 ? -12.611 -0.775 6.899 1.00 88.25 97 LYS A C 1
ATOM 818 O O . LYS A 1 97 ? -12.318 0.318 6.419 1.00 88.25 97 LYS A O 1
ATOM 823 N N . VAL A 1 98 ? -12.645 -1.903 6.199 1.00 86.31 98 VAL A N 1
ATOM 824 C CA . VAL A 1 98 ? -12.227 -2.035 4.799 1.00 86.31 98 VAL A CA 1
ATOM 825 C C . VAL A 1 98 ? -13.310 -2.767 4.013 1.00 86.31 98 VAL A C 1
ATOM 827 O O . VAL A 1 98 ? -13.980 -3.660 4.540 1.00 86.31 98 VAL A O 1
ATOM 830 N N . GLY A 1 99 ? -13.508 -2.392 2.749 1.00 87.56 99 GLY A N 1
ATOM 831 C CA . GLY A 1 99 ? -14.402 -3.117 1.850 1.00 87.56 99 GLY A CA 1
ATOM 832 C C . GLY A 1 99 ? -13.943 -4.565 1.668 1.00 87.56 99 GLY A C 1
ATOM 833 O O . GLY A 1 99 ? -12.751 -4.840 1.544 1.00 87.56 99 GLY A O 1
ATOM 834 N N . LEU A 1 100 ? -14.882 -5.514 1.631 1.00 84.56 100 LEU A N 1
ATOM 835 C CA . LEU A 1 100 ? -14.534 -6.935 1.542 1.00 84.56 100 LEU A CA 1
ATOM 836 C C . LEU A 1 100 ? -13.662 -7.257 0.312 1.00 84.56 100 LEU A C 1
ATOM 838 O O . LEU A 1 100 ? -12.762 -8.085 0.404 1.00 84.56 100 LEU A O 1
ATOM 842 N N . ALA A 1 101 ? -13.892 -6.577 -0.815 1.00 84.88 101 ALA A N 1
ATOM 843 C CA . ALA A 1 101 ? -13.121 -6.758 -2.047 1.00 84.88 101 ALA A CA 1
ATOM 844 C C . ALA A 1 101 ? -11.625 -6.418 -1.900 1.00 84.88 101 ALA A C 1
ATOM 846 O O . ALA A 1 101 ? -10.803 -7.026 -2.581 1.00 84.88 101 ALA A O 1
ATOM 847 N N . ASP A 1 102 ? -11.272 -5.510 -0.990 1.00 82.44 102 ASP A N 1
ATOM 848 C CA . ASP A 1 102 ? -9.886 -5.081 -0.777 1.00 82.44 102 ASP A CA 1
ATOM 849 C C . ASP A 1 102 ? -9.165 -5.954 0.268 1.00 82.44 102 ASP A C 1
ATOM 851 O O . ASP A 1 102 ? -7.940 -5.978 0.326 1.00 82.44 102 ASP A O 1
ATOM 855 N N . ALA A 1 103 ? -9.910 -6.730 1.066 1.00 84.06 103 ALA A N 1
ATOM 856 C CA . ALA A 1 103 ? -9.387 -7.589 2.134 1.00 84.06 103 ALA A CA 1
ATOM 857 C C . ALA A 1 103 ? -9.425 -9.096 1.791 1.00 84.06 103 ALA A C 1
ATOM 859 O O . ALA A 1 103 ? -9.487 -9.943 2.691 1.00 84.06 103 ALA A O 1
ATOM 860 N N . VAL A 1 104 ? -9.402 -9.450 0.497 1.00 85.62 104 VAL A N 1
ATOM 861 C CA . VAL A 1 104 ? -9.612 -10.829 0.004 1.00 85.62 104 VAL A CA 1
ATOM 862 C C . VAL A 1 104 ? -8.672 -11.852 0.617 1.00 85.62 104 VAL A C 1
ATOM 864 O O . VAL A 1 104 ? -9.118 -12.904 1.083 1.00 85.62 104 VAL A O 1
ATOM 867 N N . ASP A 1 105 ? -7.385 -11.537 0.678 1.00 85.12 105 ASP A N 1
ATOM 868 C CA . ASP A 1 105 ? -6.388 -12.470 1.196 1.00 85.12 105 ASP A CA 1
ATOM 869 C C . ASP A 1 105 ? -6.552 -12.718 2.703 1.00 85.12 105 ASP A C 1
ATOM 871 O O . ASP A 1 105 ? -6.352 -13.839 3.184 1.00 85.12 105 ASP A O 1
ATOM 875 N N . LEU A 1 106 ? -6.997 -11.700 3.444 1.00 83.88 106 LEU A N 1
ATOM 876 C CA . LEU A 1 106 ? -7.189 -11.767 4.890 1.00 83.88 106 LEU A CA 1
ATOM 877 C C . LEU A 1 106 ? -8.440 -12.564 5.262 1.00 83.88 106 LEU A C 1
ATOM 879 O O . LEU A 1 106 ? -8.379 -13.452 6.122 1.00 83.88 106 LEU A O 1
ATOM 883 N N . PHE A 1 107 ? -9.573 -12.306 4.599 1.00 82.31 107 PHE A N 1
ATOM 884 C CA . PHE A 1 107 ? -10.804 -13.030 4.911 1.00 82.31 107 PHE A CA 1
ATOM 885 C C . PHE A 1 107 ? -10.769 -14.472 4.398 1.00 82.31 107 PHE A C 1
ATOM 887 O O . PHE A 1 107 ? -11.285 -15.373 5.065 1.00 82.31 107 PHE A O 1
ATOM 894 N N . ARG A 1 108 ? -10.110 -14.737 3.257 1.00 85.38 108 ARG A N 1
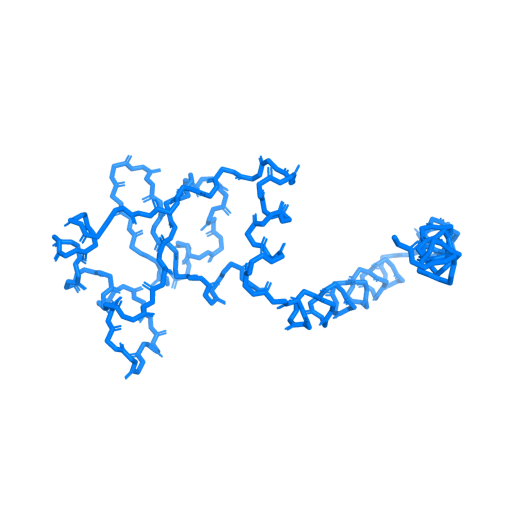ATOM 895 C CA . ARG A 1 108 ? -9.914 -16.104 2.746 1.00 85.38 108 ARG A CA 1
ATOM 896 C C . ARG A 1 108 ? -9.130 -16.961 3.737 1.00 85.38 108 ARG A C 1
ATOM 898 O O . ARG A 1 108 ? -9.417 -18.148 3.885 1.00 85.38 108 ARG A O 1
ATOM 905 N N . ALA A 1 109 ? -8.175 -16.353 4.435 1.00 84.25 109 ALA A N 1
ATOM 906 C CA . ALA A 1 109 ? -7.391 -16.996 5.480 1.00 84.25 109 ALA A CA 1
ATOM 907 C C . ALA A 1 109 ? -8.089 -17.027 6.856 1.00 84.25 109 ALA A C 1
ATOM 909 O O . ALA A 1 109 ? -7.499 -17.541 7.805 1.00 84.25 109 ALA A O 1
ATOM 910 N N . ARG A 1 110 ? -9.324 -16.503 6.976 1.00 82.38 110 ARG A N 1
ATOM 911 C CA . ARG A 1 110 ? -10.073 -16.336 8.240 1.00 82.38 110 ARG A CA 1
ATOM 912 C C . ARG A 1 110 ? -9.263 -15.611 9.324 1.00 82.38 110 ARG A C 1
ATOM 914 O O . ARG A 1 110 ? -9.291 -16.007 10.484 1.00 82.38 110 ARG A O 1
ATOM 921 N N . LYS A 1 111 ? -8.511 -14.581 8.924 1.00 83.12 111 LYS A N 1
ATOM 922 C CA . LYS A 1 111 ? -7.655 -13.787 9.823 1.00 83.12 111 LYS A CA 1
ATOM 923 C C . LYS A 1 111 ? -8.284 -12.473 10.289 1.00 83.12 111 LYS A C 1
ATOM 925 O O . LYS A 1 111 ? -7.661 -11.754 11.058 1.00 83.12 111 LYS A O 1
ATOM 930 N N . VAL A 1 112 ? -9.472 -12.141 9.785 1.00 85.88 112 VAL A N 1
ATOM 931 C CA . VAL A 1 112 ? -10.157 -10.870 10.048 1.00 85.88 112 VAL A CA 1
ATOM 932 C C . VAL A 1 112 ? -11.626 -11.106 10.348 1.00 85.88 112 VAL A C 1
ATOM 934 O O . VAL A 1 112 ? -12.230 -12.069 9.867 1.00 85.88 112 VAL A O 1
ATOM 937 N N . PHE A 1 113 ? -12.199 -10.202 11.135 1.00 88.00 113 PHE A N 1
ATOM 938 C CA . PHE A 1 113 ? -13.625 -10.185 11.421 1.00 88.00 113 PHE A CA 1
ATOM 939 C C . PHE A 1 113 ? -14.396 -9.528 10.269 1.00 88.00 113 PHE A C 1
ATOM 941 O O . PHE A 1 113 ? -13.906 -8.578 9.657 1.00 88.00 113 PHE A O 1
ATOM 948 N N . ILE A 1 114 ? -15.599 -10.021 9.970 1.00 89.00 114 ILE A N 1
ATOM 949 C CA . ILE A 1 114 ? -16.439 -9.526 8.874 1.00 89.00 114 ILE A CA 1
ATOM 950 C C . ILE A 1 114 ? -17.847 -9.271 9.405 1.00 89.00 114 ILE A C 1
ATOM 952 O O . ILE A 1 114 ? -18.463 -10.176 9.965 1.00 89.00 114 ILE A O 1
ATOM 956 N N . LYS A 1 115 ? -18.379 -8.070 9.171 1.00 88.25 115 LYS A N 1
ATOM 957 C CA . LYS A 1 115 ? -19.760 -7.695 9.511 1.00 88.25 115 LYS A CA 1
ATOM 958 C C . LYS A 1 115 ? -20.304 -6.733 8.458 1.00 88.25 115 LYS A C 1
ATOM 960 O O . LYS A 1 115 ? -19.582 -5.859 7.988 1.00 88.25 115 LYS A O 1
ATOM 965 N N . ASP A 1 116 ? -21.552 -6.944 8.044 1.00 87.06 116 ASP A N 1
ATOM 966 C CA . ASP A 1 116 ? -22.285 -6.084 7.099 1.00 87.06 116 ASP A CA 1
ATOM 967 C C . ASP A 1 116 ? -21.543 -5.766 5.782 1.00 87.06 116 ASP A C 1
ATOM 969 O O . ASP A 1 116 ? -21.662 -4.677 5.226 1.00 87.06 116 ASP A O 1
ATOM 973 N N . GLY A 1 117 ? -20.762 -6.722 5.263 1.00 85.44 117 GLY A N 1
ATOM 974 C CA . GLY A 1 117 ? -20.002 -6.552 4.014 1.00 85.44 117 GLY A CA 1
ATOM 975 C C . GLY A 1 117 ? -18.667 -5.812 4.162 1.00 85.44 117 GLY A C 1
ATOM 976 O O . GLY A 1 117 ? -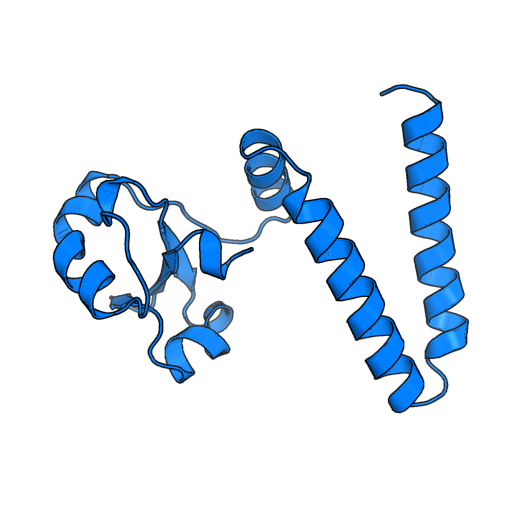18.021 -5.523 3.154 1.00 85.44 117 GLY A O 1
ATOM 977 N N . PHE A 1 118 ? -18.228 -5.550 5.395 1.00 88.62 118 PHE A N 1
ATOM 978 C CA . PHE A 1 118 ? -16.937 -4.941 5.703 1.00 88.62 118 PHE A CA 1
ATOM 979 C C . PHE A 1 118 ? -16.045 -5.891 6.495 1.00 88.62 118 PHE A C 1
ATOM 981 O O . PHE A 1 118 ? -16.523 -6.651 7.339 1.00 88.62 118 PHE A O 1
ATOM 988 N N . ALA A 1 119 ? -14.745 -5.822 6.227 1.00 89.88 119 ALA A N 1
ATOM 989 C CA . ALA A 1 119 ? -13.706 -6.483 7.000 1.00 89.88 119 ALA A CA 1
ATOM 990 C C . ALA A 1 119 ? -13.094 -5.502 8.007 1.00 89.88 119 ALA A C 1
ATOM 992 O O . ALA A 1 119 ? -12.857 -4.337 7.688 1.00 89.88 119 ALA A O 1
ATOM 993 N N . TYR A 1 120 ? -12.822 -5.989 9.214 1.00 88.75 120 TYR A N 1
ATOM 994 C CA . TYR A 1 120 ? -12.194 -5.236 10.292 1.00 88.75 120 TYR A CA 1
ATOM 995 C C . TYR A 1 120 ? -10.768 -5.743 10.465 1.00 88.75 120 TYR A C 1
ATOM 997 O O . TYR A 1 120 ? -10.550 -6.873 10.908 1.00 88.75 120 TYR A O 1
ATOM 1005 N N . VAL A 1 121 ? -9.810 -4.911 10.067 1.00 86.94 121 VAL A N 1
ATOM 1006 C CA . VAL A 1 121 ? -8.400 -5.275 9.927 1.00 86.94 121 VAL A CA 1
ATOM 1007 C C . VAL A 1 121 ? -7.574 -4.517 10.970 1.00 86.94 121 VAL A C 1
ATOM 1009 O O . VAL A 1 121 ? -7.731 -3.298 11.088 1.00 86.94 121 VAL A O 1
ATOM 1012 N N . PRO A 1 122 ? -6.716 -5.190 11.755 1.00 85.81 122 PRO A N 1
ATOM 1013 C CA . PRO A 1 122 ? -5.805 -4.501 12.663 1.00 85.81 122 PRO A CA 1
ATOM 1014 C C . PRO A 1 122 ? -4.734 -3.745 11.868 1.00 85.81 122 PRO A C 1
ATOM 1016 O O . PRO A 1 122 ? -4.308 -4.202 10.812 1.00 85.81 122 PRO A O 1
ATOM 1019 N N . GLN A 1 123 ? -4.227 -2.634 12.408 1.00 78.75 123 GLN A N 1
ATOM 1020 C CA . GLN A 1 123 ? -3.172 -1.833 11.765 1.00 78.75 123 GLN A CA 1
ATOM 1021 C C . GLN A 1 123 ? -1.973 -2.674 11.296 1.00 78.75 123 GLN A C 1
ATOM 1023 O O . GLN A 1 123 ? -1.447 -2.464 10.213 1.00 78.75 123 GLN A O 1
ATOM 1028 N N . LYS A 1 124 ? -1.590 -3.682 12.085 1.00 76.44 124 LYS A N 1
ATOM 1029 C CA . LYS A 1 124 ? -0.468 -4.577 11.782 1.00 76.44 124 LYS A CA 1
ATOM 1030 C C . LYS A 1 124 ? -0.635 -5.379 10.484 1.00 76.44 124 LYS A C 1
ATOM 1032 O O . LYS A 1 124 ? 0.369 -5.756 9.902 1.00 76.44 124 LYS A O 1
ATOM 1037 N N . ASP A 1 125 ? -1.868 -5.679 10.076 1.00 74.69 125 ASP A N 1
ATOM 1038 C CA . ASP A 1 125 ? -2.147 -6.444 8.850 1.00 74.69 125 ASP A CA 1
ATOM 1039 C C . ASP A 1 125 ? -2.390 -5.528 7.631 1.00 74.69 125 ASP A C 1
ATOM 1041 O O . ASP A 1 125 ? -2.634 -6.025 6.531 1.00 74.69 125 ASP A O 1
ATOM 1045 N N . ILE A 1 126 ? -2.349 -4.203 7.828 1.00 70.19 126 ILE A N 1
ATOM 1046 C CA . ILE A 1 126 ? -2.354 -3.187 6.762 1.00 70.19 126 ILE A CA 1
ATOM 1047 C C . ILE A 1 126 ? -0.920 -2.810 6.364 1.00 70.19 126 ILE A C 1
ATOM 1049 O O . ILE A 1 126 ? -0.679 -2.535 5.188 1.00 70.19 126 ILE A O 1
ATOM 1053 N N . ASP A 1 127 ? -0.004 -2.796 7.338 1.00 58.41 127 ASP A N 1
ATOM 1054 C CA . ASP A 1 127 ? 1.441 -2.572 7.168 1.00 58.41 127 ASP A CA 1
ATOM 1055 C C . ASP A 1 127 ? 2.131 -3.731 6.398 1.00 58.41 127 ASP A C 1
ATOM 1057 O O . ASP A 1 127 ? 2.986 -3.444 5.522 1.00 58.41 127 ASP A O 1
#

Sequence (127 aa):
LAEGDYEARRKDHISHFILRLAYCQSEDLRRWFLQQEMDLLRYRFNELTDSLRQKFLEHVNLPFEAISEDLKAELSHELQMSTPGLTCNVKDIMFYKVGLADAVDLFRARKVFIKDGFAYVPQKDID

InterPro domains:
  IPR007238 DNA primase large subunit, eukaryotic/archaeal [PTHR10537] (6-126)

pLDDT: mean 84.06, std 10.03, range [50.44, 96.88]